Protein AF-A0A6B8TDY1-F1 (afdb_monomer_lite)

Organism: NCBI:txid1725

Radius of gyration: 28.07 Å; chains: 1; bounding box: 55×38×86 Å

Secondary structure (DSSP, 8-state):
---------HHHHHHHHTTS--GGGS-HHHHHHHHHHHHHTT--HHHHHHHHTS-HHHHHHHHTSHHHHHHHHHHHHHHHHHHHHHHHHHHHHHHHHHHHHHHHHHHHHHHHHHHHHHTS----

Structure (mmCIF, N/CA/C/O backbone):
data_AF-A0A6B8TDY1-F1
#
_entry.id   AF-A0A6B8TDY1-F1
#
loop_
_atom_site.group_PDB
_atom_site.id
_atom_site.type_symbol
_atom_site.label_atom_id
_atom_site.label_alt_id
_atom_site.label_comp_id
_atom_site.label_asym_id
_atom_site.label_entity_id
_atom_site.label_seq_id
_atom_site.pdbx_PDB_ins_code
_atom_site.Cartn_x
_atom_site.Cartn_y
_atom_site.Cartn_z
_atom_site.occupancy
_atom_site.B_iso_or_equiv
_atom_site.auth_seq_id
_atom_site.auth_comp_id
_atom_site.auth_asym_id
_atom_site.auth_atom_id
_atom_site.pdbx_PDB_model_num
ATOM 1 N N . MET A 1 1 ? -4.432 -29.615 20.045 1.00 45.62 1 MET A N 1
ATOM 2 C CA . MET A 1 1 ? -5.123 -28.680 19.136 1.00 45.62 1 MET A CA 1
ATOM 3 C C . MET A 1 1 ? -4.067 -27.681 18.717 1.00 45.62 1 MET A C 1
ATOM 5 O O . MET A 1 1 ? -3.542 -27.015 19.593 1.00 45.62 1 MET A O 1
ATOM 9 N N . ILE A 1 2 ? -3.628 -27.695 17.459 1.00 51.38 2 ILE A N 1
ATOM 10 C CA . ILE A 1 2 ? -2.720 -26.652 16.971 1.00 51.38 2 ILE A CA 1
ATOM 11 C C . ILE A 1 2 ? -3.613 -25.431 16.776 1.00 51.38 2 ILE A C 1
ATOM 13 O O . ILE A 1 2 ? -4.429 -25.424 15.853 1.00 51.38 2 ILE A O 1
ATOM 17 N N . ASP A 1 3 ? -3.534 -24.472 17.697 1.00 53.97 3 ASP A N 1
ATOM 18 C CA . ASP A 1 3 ? -4.122 -23.153 17.487 1.00 53.97 3 ASP A CA 1
ATOM 19 C C . ASP A 1 3 ? -3.578 -22.626 16.161 1.00 53.97 3 ASP A C 1
ATOM 21 O O . ASP A 1 3 ? -2.367 -22.639 15.923 1.00 53.97 3 ASP A O 1
ATOM 25 N N . ARG A 1 4 ? -4.480 -22.255 15.248 1.00 66.31 4 ARG A N 1
ATOM 26 C CA . ARG A 1 4 ? -4.082 -21.673 13.968 1.00 66.31 4 ARG A CA 1
ATOM 27 C C . ARG A 1 4 ? -3.280 -20.413 14.270 1.00 66.31 4 ARG A C 1
ATOM 29 O O . ARG A 1 4 ? -3.826 -19.451 14.801 1.00 66.31 4 ARG A O 1
ATOM 36 N N . VAL A 1 5 ? -1.993 -20.445 13.940 1.00 81.12 5 VAL A N 1
ATOM 37 C CA . VAL A 1 5 ? -1.136 -19.263 13.960 1.00 81.12 5 VAL A CA 1
ATOM 38 C C . VAL A 1 5 ? -1.762 -18.257 12.998 1.00 81.12 5 VAL A C 1
ATOM 40 O O . VAL A 1 5 ? -2.043 -18.594 11.849 1.00 81.12 5 VAL A O 1
ATOM 43 N N . TRP A 1 6 ? -2.071 -17.060 13.495 1.00 87.19 6 TRP A N 1
ATOM 44 C CA . TRP A 1 6 ? -2.586 -15.989 12.651 1.00 87.19 6 TRP A CA 1
ATOM 45 C C . TRP A 1 6 ? -1.515 -15.587 11.630 1.00 87.19 6 TRP A C 1
ATOM 47 O O . TRP A 1 6 ? -0.337 -15.473 11.977 1.00 87.19 6 TRP A O 1
ATOM 57 N N . GLU A 1 7 ? -1.929 -15.350 10.386 1.00 86.25 7 GLU A N 1
ATOM 58 C CA . GLU A 1 7 ? -1.056 -14.909 9.301 1.00 86.25 7 GLU A CA 1
ATOM 59 C C . GLU A 1 7 ? -1.651 -13.673 8.606 1.00 86.25 7 GLU A C 1
ATOM 61 O O . GLU A 1 7 ? -2.874 -13.577 8.474 1.00 86.25 7 GLU A O 1
ATOM 66 N N . PRO A 1 8 ? -0.815 -12.731 8.129 1.00 86.81 8 PRO A N 1
ATOM 67 C CA . PRO A 1 8 ? -1.289 -11.573 7.382 1.00 86.81 8 PRO A CA 1
ATOM 68 C C . PRO A 1 8 ? -2.026 -11.967 6.096 1.00 86.81 8 PRO A C 1
ATOM 70 O O . PRO A 1 8 ? -1.418 -12.493 5.163 1.00 86.81 8 PRO A O 1
ATOM 73 N N . ASP A 1 9 ? -3.316 -11.640 6.008 1.00 87.44 9 ASP A N 1
ATOM 74 C CA . ASP A 1 9 ? -4.134 -11.881 4.816 1.00 87.44 9 ASP A CA 1
ATOM 75 C C . ASP A 1 9 ? -4.355 -10.577 4.016 1.00 87.44 9 ASP A C 1
ATOM 77 O O . ASP A 1 9 ? -5.036 -9.655 4.486 1.00 87.44 9 ASP A O 1
ATOM 81 N N . PRO A 1 10 ? -3.799 -10.449 2.796 1.00 80.44 10 PRO A N 1
ATOM 82 C CA . PRO A 1 10 ? -4.036 -9.293 1.933 1.00 80.44 10 PRO A CA 1
ATOM 83 C C . PRO A 1 10 ? -5.513 -9.091 1.559 1.00 80.44 10 PRO A C 1
ATOM 85 O O . PRO A 1 10 ? -5.947 -7.948 1.400 1.00 80.44 10 PRO A O 1
ATOM 88 N N . ILE A 1 11 ? -6.296 -10.172 1.470 1.00 92.25 11 ILE A N 1
ATOM 89 C CA . ILE A 1 11 ? -7.691 -10.152 1.006 1.00 92.25 11 ILE A CA 1
ATOM 90 C C . ILE A 1 11 ? -8.581 -9.386 1.988 1.00 92.25 11 ILE A C 1
ATOM 92 O O . ILE A 1 11 ? -9.523 -8.707 1.579 1.00 92.25 11 ILE A O 1
ATOM 96 N N . ILE A 1 12 ? -8.264 -9.427 3.285 1.00 94.00 12 ILE A N 1
ATOM 97 C CA . ILE A 1 12 ? -8.992 -8.668 4.309 1.00 94.00 12 ILE A CA 1
ATOM 98 C C . ILE A 1 12 ? -8.946 -7.167 4.018 1.00 94.00 12 ILE A C 1
ATOM 100 O O . ILE A 1 12 ? -9.973 -6.491 4.101 1.00 94.00 12 ILE A O 1
ATOM 104 N N . THR A 1 13 ? -7.775 -6.641 3.647 1.00 94.81 13 THR A N 1
ATOM 105 C CA . THR A 1 13 ? -7.637 -5.207 3.365 1.00 94.81 13 THR A CA 1
ATOM 106 C C . THR A 1 13 ? -8.435 -4.823 2.120 1.00 94.81 13 THR A C 1
ATOM 108 O O . THR A 1 13 ? -9.142 -3.818 2.138 1.00 94.81 13 THR A O 1
ATOM 111 N N . GLU A 1 14 ? -8.394 -5.640 1.067 1.00 95.31 14 GLU A N 1
ATOM 112 C CA . GLU A 1 14 ? -9.191 -5.430 -0.150 1.00 95.31 14 GLU A CA 1
ATOM 113 C C . GLU A 1 14 ? -10.696 -5.469 0.140 1.00 95.31 14 GLU A C 1
ATOM 115 O O . GLU A 1 14 ? -11.438 -4.584 -0.279 1.00 95.31 14 GLU A O 1
ATOM 120 N N . ALA A 1 15 ? -11.153 -6.429 0.947 1.00 96.81 15 ALA A N 1
ATOM 121 C CA . ALA A 1 15 ? -12.553 -6.532 1.340 1.00 96.81 15 ALA A CA 1
ATOM 122 C C . ALA A 1 15 ? -13.040 -5.309 2.139 1.00 96.81 15 ALA A C 1
ATOM 124 O O . ALA A 1 15 ? -14.203 -4.921 2.007 1.00 96.81 15 ALA A O 1
ATOM 125 N N . VAL A 1 16 ? -12.176 -4.693 2.954 1.00 97.38 16 VAL A N 1
ATOM 126 C CA . VAL A 1 16 ? -12.477 -3.426 3.642 1.00 97.38 16 VAL A CA 1
ATOM 127 C C . VAL A 1 16 ? -12.525 -2.261 2.652 1.00 97.38 16 VAL A C 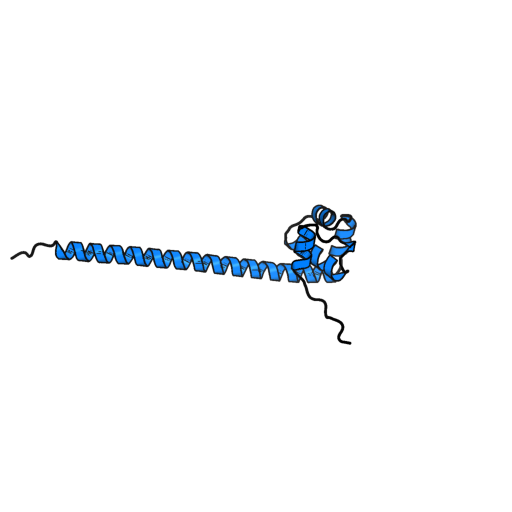1
ATOM 129 O O . VAL A 1 16 ? -13.453 -1.455 2.713 1.00 97.38 16 VAL A O 1
ATOM 132 N N . LEU A 1 17 ? -11.565 -2.173 1.726 1.00 96.81 17 LEU A N 1
ATOM 133 C CA . LEU A 1 17 ? -11.526 -1.122 0.701 1.00 96.81 17 LEU A CA 1
ATOM 134 C C . LEU A 1 17 ? -12.763 -1.153 -0.205 1.00 96.81 17 LEU A C 1
ATOM 136 O O . LEU A 1 17 ? -13.298 -0.100 -0.544 1.00 96.81 17 LEU A O 1
ATOM 140 N N . ASP A 1 18 ? -13.259 -2.349 -0.512 1.00 96.88 18 ASP A N 1
ATOM 141 C CA . ASP A 1 18 ? -14.480 -2.569 -1.288 1.00 96.88 18 ASP A CA 1
ATOM 142 C C . ASP A 1 18 ? -15.769 -2.414 -0.460 1.00 96.88 18 ASP A C 1
ATOM 144 O O . ASP A 1 18 ? -16.872 -2.622 -0.967 1.00 96.88 18 ASP A O 1
ATOM 148 N N . GLY A 1 19 ? -15.660 -2.108 0.837 1.00 95.31 19 GLY A N 1
ATOM 149 C CA . GLY A 1 19 ? -16.800 -1.942 1.742 1.00 95.31 19 GLY A CA 1
ATOM 150 C C . GLY A 1 19 ? -17.538 -3.239 2.100 1.00 95.31 19 GLY A C 1
ATOM 151 O O . GLY A 1 19 ? -18.621 -3.184 2.686 1.00 95.31 19 GLY A O 1
ATOM 152 N N . ARG A 1 20 ? -16.969 -4.409 1.779 1.00 96.62 20 ARG A N 1
ATOM 153 C CA . ARG A 1 20 ? -17.550 -5.737 2.062 1.00 96.62 20 ARG A CA 1
ATOM 154 C C . ARG A 1 20 ? -17.359 -6.174 3.516 1.00 96.62 20 ARG A C 1
ATOM 156 O O . ARG A 1 20 ? -18.085 -7.044 3.995 1.00 96.62 20 ARG A O 1
ATOM 163 N N . ARG A 1 21 ? -16.376 -5.601 4.212 1.00 96.44 21 ARG A N 1
ATOM 164 C CA . ARG A 1 21 ? -16.084 -5.846 5.631 1.00 96.44 21 ARG A CA 1
ATOM 165 C C . ARG A 1 21 ? -15.956 -4.527 6.380 1.00 96.44 21 ARG A C 1
ATOM 167 O O . ARG A 1 21 ? -15.341 -3.587 5.888 1.00 96.44 21 ARG A O 1
ATOM 174 N N . ARG A 1 22 ? -16.512 -4.476 7.589 1.00 96.94 22 ARG A N 1
ATOM 175 C CA . ARG A 1 22 ? -16.354 -3.373 8.548 1.00 96.94 22 ARG A CA 1
ATOM 176 C C . ARG A 1 22 ? -15.661 -3.880 9.803 1.00 96.94 22 ARG A C 1
ATOM 178 O O . ARG A 1 22 ? -15.536 -5.081 10.002 1.00 96.94 22 ARG A O 1
ATOM 185 N N . LEU A 1 23 ? -15.283 -2.971 10.701 1.00 96.94 23 LEU A N 1
ATOM 186 C CA . LEU A 1 23 ? -14.573 -3.306 11.940 1.00 96.94 23 LEU A CA 1
ATOM 187 C C . LEU A 1 23 ? -15.247 -4.421 12.756 1.00 96.94 23 LEU A C 1
ATOM 189 O O . LEU A 1 23 ? -14.566 -5.272 13.309 1.00 96.94 23 LEU A O 1
ATOM 193 N N . ARG A 1 24 ? -16.584 -4.421 12.823 1.00 96.69 24 ARG A N 1
ATOM 194 C CA . ARG A 1 24 ? -17.368 -5.417 13.576 1.00 96.69 24 ARG A CA 1
ATOM 195 C C . ARG A 1 24 ? -17.292 -6.838 13.003 1.00 96.69 24 ARG A C 1
ATOM 197 O O . ARG A 1 24 ? -17.677 -7.775 13.688 1.00 96.69 24 ARG A O 1
ATOM 204 N N . ASP A 1 25 ? -16.866 -6.966 11.749 1.00 96.31 25 ASP A N 1
ATOM 205 C CA . ASP A 1 25 ? -16.791 -8.230 11.019 1.00 96.31 25 ASP A CA 1
ATOM 206 C C . ASP A 1 25 ? -15.371 -8.829 11.064 1.00 96.31 25 ASP A C 1
ATOM 208 O O . ASP A 1 25 ? -15.129 -9.861 10.441 1.00 96.31 25 ASP A O 1
ATOM 212 N N . LEU A 1 26 ? -14.428 -8.161 11.740 1.00 95.12 26 LEU A N 1
ATOM 213 C CA . LEU A 1 26 ? -13.010 -8.514 11.778 1.00 95.12 26 LEU A CA 1
ATOM 214 C C . LEU A 1 26 ? -12.604 -9.025 13.162 1.00 95.12 26 LEU A C 1
ATOM 216 O O . LEU A 1 26 ? -13.107 -8.553 14.185 1.00 95.12 26 LEU A O 1
ATOM 220 N N . SER A 1 27 ? -11.646 -9.954 13.186 1.00 94.94 27 SER A N 1
ATOM 221 C CA . SER A 1 27 ? -10.905 -10.272 14.407 1.00 94.94 27 SER A CA 1
ATOM 222 C C . SER A 1 27 ? -10.053 -9.072 14.848 1.00 94.94 27 SER A C 1
ATOM 224 O O . SER A 1 27 ? -9.912 -8.076 14.127 1.00 94.94 27 SER A O 1
ATOM 226 N N . THR A 1 28 ? -9.483 -9.144 16.051 1.00 95.00 28 THR A N 1
ATOM 227 C CA . THR A 1 28 ? -8.614 -8.070 16.550 1.00 95.00 28 THR A CA 1
ATOM 228 C C . THR A 1 28 ? -7.391 -7.922 15.650 1.00 95.00 28 THR A C 1
ATOM 230 O O . THR A 1 28 ? -7.054 -6.814 15.239 1.00 95.00 28 THR A O 1
ATOM 233 N N . GLU A 1 29 ? -6.778 -9.045 15.308 1.00 95.56 29 GLU A N 1
ATOM 234 C CA . GLU A 1 29 ? -5.583 -9.164 14.490 1.00 95.56 29 GLU A CA 1
ATOM 235 C C . GLU A 1 29 ? -5.852 -8.699 13.052 1.00 95.56 29 GLU A C 1
ATOM 237 O O . GLU A 1 29 ? -5.074 -7.925 12.497 1.00 95.56 29 GLU A O 1
ATOM 242 N N . ASP A 1 30 ? -7.004 -9.058 12.478 1.00 96.44 30 ASP A N 1
ATOM 243 C CA . ASP A 1 30 ? -7.400 -8.621 11.133 1.00 96.44 30 ASP A CA 1
ATOM 244 C C . ASP A 1 30 ? -7.671 -7.115 11.069 1.00 96.44 30 ASP A C 1
ATOM 246 O O . ASP A 1 30 ? -7.312 -6.450 10.094 1.00 96.44 30 ASP A O 1
ATOM 250 N N . ALA A 1 31 ? -8.283 -6.545 12.111 1.00 96.94 31 ALA A N 1
ATOM 251 C CA . ALA A 1 31 ? -8.484 -5.104 12.205 1.00 96.94 31 ALA A CA 1
ATOM 252 C C . ALA A 1 31 ? -7.147 -4.354 12.328 1.00 96.94 31 ALA A C 1
ATOM 254 O O . ALA A 1 31 ? -6.959 -3.309 11.699 1.00 96.94 31 ALA A O 1
ATOM 255 N N . GLU A 1 32 ? -6.211 -4.884 13.117 1.00 97.50 32 GLU A N 1
ATOM 256 C CA . GLU A 1 32 ? -4.852 -4.352 13.240 1.00 97.50 32 GLU A CA 1
ATOM 257 C C . GLU A 1 32 ? -4.103 -4.411 11.907 1.00 97.50 32 GLU A C 1
ATOM 259 O O . GLU A 1 32 ? -3.534 -3.401 11.483 1.00 97.50 32 GLU A O 1
ATOM 264 N N . TRP A 1 33 ? -4.182 -5.542 11.205 1.00 97.12 33 TRP A N 1
ATOM 265 C CA . TRP A 1 33 ? -3.566 -5.740 9.897 1.00 97.12 33 TRP A CA 1
ATOM 266 C C . TRP A 1 33 ? -4.150 -4.824 8.821 1.00 97.12 33 TRP A C 1
ATOM 268 O O . TRP A 1 33 ? -3.402 -4.188 8.071 1.00 97.12 33 TRP A O 1
ATOM 278 N N . ALA A 1 34 ? -5.477 -4.684 8.773 1.00 97.25 34 ALA A N 1
ATOM 279 C CA . ALA A 1 34 ? -6.148 -3.787 7.839 1.00 97.25 34 ALA A CA 1
ATOM 280 C C . ALA A 1 34 ? -5.731 -2.326 8.078 1.00 97.25 34 ALA A C 1
ATOM 282 O O . ALA A 1 34 ? -5.398 -1.603 7.135 1.00 97.25 34 ALA A O 1
ATOM 283 N N . VAL A 1 35 ? -5.686 -1.883 9.343 1.00 97.81 35 VAL A N 1
ATOM 284 C CA . VAL A 1 35 ? -5.215 -0.535 9.699 1.00 97.81 35 VAL A CA 1
ATOM 285 C C . VAL A 1 35 ? -3.743 -0.353 9.333 1.00 97.81 35 VAL A C 1
ATOM 287 O O . VAL A 1 35 ? -3.399 0.685 8.763 1.00 97.81 35 VAL A O 1
ATOM 290 N N . ALA A 1 36 ? -2.877 -1.325 9.626 1.00 97.62 36 ALA A N 1
ATOM 291 C CA . ALA A 1 36 ? -1.458 -1.276 9.282 1.00 97.62 36 ALA A CA 1
ATOM 292 C C . ALA A 1 36 ? -1.251 -1.137 7.767 1.00 97.62 36 ALA A C 1
ATOM 294 O O . ALA A 1 36 ? -0.607 -0.191 7.313 1.00 97.62 36 ALA A O 1
ATOM 295 N N . THR A 1 37 ? -1.882 -2.008 6.982 1.00 96.75 37 THR A N 1
ATOM 296 C CA . THR A 1 37 ? -1.754 -2.028 5.520 1.00 96.75 37 THR A CA 1
ATOM 297 C C . THR A 1 37 ? -2.281 -0.739 4.895 1.00 96.75 37 THR A C 1
ATOM 299 O O . THR A 1 37 ? -1.560 -0.076 4.151 1.00 96.75 37 THR A O 1
ATOM 302 N N . MET A 1 38 ? -3.489 -0.294 5.262 1.00 97.00 38 MET A N 1
ATOM 303 C CA . MET A 1 38 ? -4.037 0.972 4.75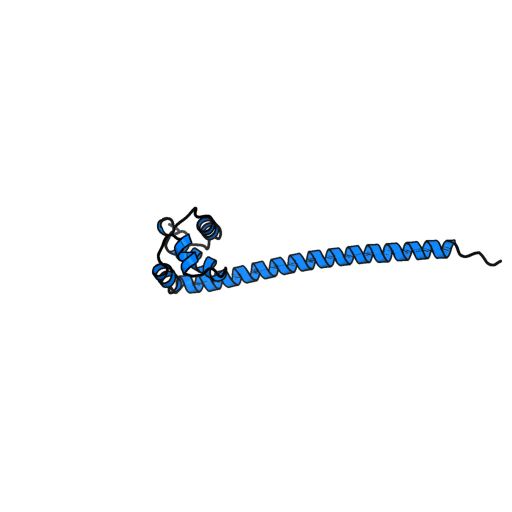3 1.00 97.00 38 MET A CA 1
ATOM 304 C C . MET A 1 38 ? -3.183 2.187 5.144 1.00 97.00 38 MET A C 1
ATOM 306 O O . MET A 1 38 ? -3.144 3.176 4.412 1.00 97.00 38 MET A O 1
ATOM 310 N N . SER A 1 39 ? -2.479 2.123 6.279 1.00 97.00 39 SER A N 1
ATOM 311 C CA . SER A 1 39 ? -1.539 3.168 6.695 1.00 97.00 39 SER A CA 1
ATOM 312 C C . SER A 1 39 ? -0.326 3.247 5.774 1.00 97.00 39 SER A C 1
ATOM 314 O O . SER A 1 39 ? 0.055 4.348 5.384 1.00 97.00 39 SER A O 1
ATOM 316 N N . VAL A 1 40 ? 0.244 2.098 5.399 1.00 96.50 40 VAL A N 1
ATOM 317 C CA . VAL A 1 40 ? 1.359 2.012 4.442 1.00 96.50 40 VAL A CA 1
ATOM 318 C C . VAL A 1 40 ? 0.926 2.459 3.046 1.00 96.50 40 VAL A C 1
ATOM 320 O O . VAL A 1 40 ? 1.669 3.165 2.374 1.00 96.50 40 VAL A O 1
ATOM 323 N N . MET A 1 41 ? -0.318 2.173 2.654 1.00 94.38 41 MET A N 1
ATOM 324 C CA . MET A 1 41 ? -0.931 2.692 1.421 1.00 94.38 41 MET A CA 1
ATOM 325 C C . MET A 1 41 ? -1.191 4.214 1.443 1.00 94.38 41 MET A C 1
ATOM 327 O O . MET A 1 41 ? -1.768 4.754 0.500 1.00 94.38 41 MET A O 1
ATOM 331 N N . GLY A 1 42 ? -0.841 4.916 2.526 1.00 96.50 42 GLY A N 1
ATOM 3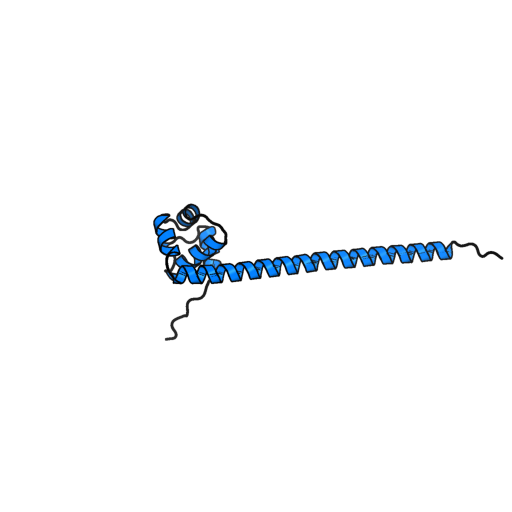32 C CA . GLY A 1 42 ? -0.992 6.367 2.643 1.00 96.50 42 GLY A CA 1
ATOM 333 C C . GLY A 1 42 ? -2.413 6.845 2.956 1.00 96.50 42 GLY A C 1
ATOM 334 O O . GLY A 1 42 ? -2.698 8.037 2.836 1.00 96.50 42 GLY A O 1
ATOM 335 N N . ARG A 1 43 ? -3.333 5.960 3.371 1.00 97.25 43 ARG A N 1
ATOM 336 C CA . ARG A 1 43 ? -4.688 6.378 3.764 1.00 97.25 43 ARG A CA 1
ATOM 337 C C . ARG A 1 43 ? -4.652 7.164 5.076 1.00 97.25 43 ARG A C 1
ATOM 339 O O . ARG A 1 43 ? -3.942 6.823 6.027 1.00 97.25 43 ARG A O 1
ATOM 346 N N . THR A 1 44 ? -5.460 8.221 5.140 1.00 98.25 44 THR A N 1
ATOM 347 C CA . THR A 1 44 ? -5.581 9.038 6.352 1.00 98.25 44 THR A CA 1
ATOM 348 C C . THR A 1 44 ? -6.361 8.298 7.438 1.00 98.25 44 THR A C 1
ATOM 350 O O . THR A 1 44 ? -7.160 7.407 7.156 1.00 98.25 44 THR A O 1
ATOM 353 N N . VAL A 1 45 ? -6.179 8.706 8.697 1.00 98.25 45 VAL A N 1
ATOM 354 C CA . VAL A 1 45 ? -6.938 8.151 9.831 1.00 98.25 45 VAL A CA 1
ATOM 355 C C . VAL A 1 45 ? -8.449 8.300 9.624 1.00 98.25 45 VAL A C 1
ATOM 357 O O . VAL A 1 45 ? -9.192 7.379 9.948 1.00 98.25 45 VAL A O 1
ATOM 360 N N . THR A 1 46 ? -8.899 9.439 9.090 1.00 98.38 46 THR A N 1
ATOM 361 C CA . THR A 1 46 ? -10.321 9.699 8.828 1.00 98.38 46 THR A CA 1
ATOM 362 C C . THR A 1 46 ? -10.858 8.754 7.760 1.00 98.38 46 THR A C 1
ATOM 364 O O . THR A 1 46 ? -11.852 8.082 7.999 1.00 98.38 46 THR A O 1
ATOM 367 N N . THR A 1 47 ? -10.136 8.602 6.647 1.00 98.50 47 THR A N 1
ATOM 368 C CA . THR A 1 47 ? -10.507 7.671 5.570 1.00 98.50 47 THR A CA 1
ATOM 369 C C . THR A 1 47 ? -10.574 6.226 6.066 1.00 98.50 47 THR A C 1
ATOM 371 O O . THR A 1 47 ? -11.518 5.506 5.767 1.00 98.50 47 THR A O 1
ATOM 374 N N . ILE A 1 48 ? -9.592 5.792 6.862 1.00 98.50 48 ILE A N 1
ATOM 375 C CA . ILE A 1 48 ? -9.588 4.443 7.446 1.00 98.50 48 ILE A CA 1
ATOM 376 C C . ILE A 1 48 ? -10.799 4.250 8.369 1.00 98.50 48 ILE A C 1
ATOM 378 O O . ILE A 1 48 ? -11.419 3.189 8.362 1.00 98.50 48 ILE A O 1
ATOM 382 N N . ALA A 1 49 ? -11.147 5.271 9.155 1.00 98.56 49 ALA A N 1
ATOM 383 C CA . ALA A 1 49 ? -12.292 5.221 10.055 1.00 98.56 49 ALA A CA 1
ATOM 384 C C . ALA A 1 49 ? -13.616 5.097 9.286 1.00 98.56 49 ALA A C 1
ATOM 386 O O . ALA A 1 49 ? -14.461 4.286 9.662 1.00 98.56 49 ALA A O 1
ATOM 387 N N . GLU A 1 50 ? -13.771 5.840 8.190 1.00 98.31 50 GLU A N 1
ATOM 388 C CA . GLU A 1 50 ? -14.930 5.755 7.295 1.00 98.31 50 GLU A CA 1
ATOM 389 C C . GLU A 1 50 ? -15.073 4.354 6.688 1.00 98.31 50 GLU A C 1
ATOM 391 O O . GLU A 1 50 ? -16.140 3.747 6.799 1.00 98.31 50 GLU A O 1
ATOM 396 N N . LEU A 1 51 ? -13.987 3.808 6.130 1.00 98.31 51 LEU A N 1
ATOM 397 C CA . LEU A 1 51 ? -13.961 2.470 5.526 1.00 98.31 51 LEU A CA 1
ATOM 398 C C . LEU A 1 51 ? -14.322 1.374 6.537 1.00 98.31 51 LEU A C 1
ATOM 400 O O . LEU A 1 51 ? -15.136 0.496 6.261 1.00 98.31 51 LEU A O 1
ATOM 404 N N . LEU A 1 52 ? -13.767 1.455 7.746 1.00 98.19 52 LEU A N 1
ATOM 405 C CA . LEU A 1 52 ? -14.034 0.488 8.810 1.00 98.19 52 LEU A CA 1
ATOM 406 C C . LEU A 1 52 ? -15.370 0.726 9.532 1.00 98.19 52 LEU A C 1
ATOM 408 O O . LEU A 1 52 ? -15.785 -0.118 10.330 1.00 98.19 52 LEU A O 1
ATOM 412 N N . GLY A 1 53 ? -16.054 1.844 9.273 1.00 97.81 53 GLY A N 1
ATOM 413 C CA . GLY A 1 53 ? -17.284 2.225 9.965 1.00 97.81 53 GLY A CA 1
ATOM 414 C C . GLY A 1 53 ? -17.079 2.502 11.457 1.00 97.81 53 GLY A C 1
ATOM 415 O O . GLY A 1 53 ? -17.913 2.110 12.272 1.00 97.81 53 GLY A O 1
ATOM 416 N N . CYS A 1 54 ? -15.963 3.129 11.831 1.00 98.19 54 CYS A N 1
ATOM 417 C CA . CYS A 1 54 ? -15.620 3.451 13.215 1.00 98.19 54 CYS A CA 1
ATOM 418 C C . CYS A 1 54 ? -15.183 4.918 13.369 1.00 98.19 54 CYS A C 1
ATOM 420 O O . CYS A 1 54 ? -15.279 5.717 12.443 1.00 98.19 54 CYS A O 1
ATOM 422 N N . THR A 1 55 ? -14.739 5.313 14.567 1.00 98.38 55 THR A N 1
ATOM 423 C CA . THR A 1 55 ? -14.281 6.691 14.812 1.00 98.38 55 THR A CA 1
ATOM 424 C C . THR A 1 55 ? -12.776 6.841 14.556 1.00 98.38 55 THR A C 1
ATOM 426 O O . THR A 1 55 ? -12.010 5.911 14.828 1.00 98.38 55 THR A O 1
ATOM 429 N N . PRO A 1 56 ? -12.287 8.037 14.168 1.00 98.50 56 PRO A N 1
ATOM 430 C CA . PRO A 1 56 ? -10.849 8.299 14.037 1.00 98.50 56 PRO A CA 1
ATOM 431 C C . PRO A 1 56 ? -10.052 8.005 15.317 1.00 98.50 56 PRO A C 1
ATOM 433 O O . PRO A 1 56 ? -8.899 7.576 15.265 1.00 98.50 56 PRO A O 1
ATOM 436 N N . ARG A 1 57 ? -10.664 8.203 16.495 1.00 98.44 57 ARG A N 1
ATOM 437 C CA . ARG A 1 57 ? -10.054 7.856 17.789 1.00 98.44 57 ARG A CA 1
ATOM 438 C C . ARG A 1 57 ? -9.839 6.349 17.924 1.00 98.44 57 ARG A C 1
ATOM 440 O O . ARG A 1 57 ? -8.821 5.941 18.477 1.00 98.44 57 ARG A O 1
ATOM 447 N N . HIS A 1 58 ? -10.764 5.536 17.419 1.00 98.12 58 HIS A N 1
ATOM 448 C CA . HIS A 1 58 ? -10.628 4.084 17.426 1.00 98.12 58 HIS A CA 1
ATOM 449 C C . HIS A 1 58 ? -9.449 3.640 16.550 1.00 98.12 58 HIS A C 1
ATOM 451 O O . HIS A 1 58 ? -8.586 2.905 17.020 1.00 98.12 58 HIS A O 1
ATOM 457 N N . VAL A 1 59 ? -9.334 4.179 15.333 1.00 98.44 59 VAL A N 1
ATOM 458 C CA . VAL A 1 59 ? -8.195 3.903 14.437 1.00 98.44 59 VAL A CA 1
ATOM 459 C C . VAL A 1 59 ? -6.864 4.293 15.083 1.00 98.44 59 VAL A C 1
ATOM 461 O O . VAL A 1 59 ? -5.914 3.515 15.054 1.00 98.44 59 VAL A O 1
ATOM 464 N N . LYS A 1 60 ? -6.789 5.464 15.733 1.00 98.31 60 LYS A N 1
ATOM 465 C CA . LYS A 1 60 ? -5.590 5.888 16.481 1.00 98.31 60 LYS A CA 1
ATOM 466 C C . LYS A 1 60 ? -5.226 4.910 17.600 1.00 98.31 60 LYS A C 1
ATOM 468 O O . LYS A 1 60 ? -4.047 4.638 17.795 1.00 98.31 60 LYS A O 1
ATOM 473 N N . ARG A 1 61 ? -6.220 4.371 18.318 1.00 98.31 61 ARG A N 1
ATOM 474 C CA . ARG A 1 61 ? -5.992 3.358 19.360 1.00 98.31 61 ARG A CA 1
ATOM 475 C C . ARG A 1 61 ? -5.456 2.055 18.788 1.00 98.31 61 ARG A C 1
ATOM 477 O O . ARG A 1 61 ? -4.559 1.498 19.401 1.00 98.31 61 ARG A O 1
ATOM 484 N N . ILE A 1 62 ? -5.992 1.591 17.658 1.00 98.06 62 ILE A N 1
ATOM 485 C CA . ILE A 1 62 ? -5.476 0.406 16.960 1.00 98.06 62 ILE A CA 1
ATOM 486 C C . ILE A 1 62 ? -4.027 0.664 16.540 1.00 98.06 62 ILE A C 1
ATOM 488 O O . ILE A 1 62 ? -3.141 -0.060 16.970 1.00 98.06 62 ILE A O 1
ATOM 492 N N . ARG A 1 63 ? -3.754 1.770 15.830 1.00 96.88 63 ARG A N 1
ATOM 493 C CA . ARG A 1 63 ? -2.388 2.158 15.434 1.00 96.88 63 ARG A CA 1
ATOM 494 C C . ARG A 1 63 ? -1.406 2.178 16.602 1.00 96.88 63 ARG A C 1
ATOM 496 O O . ARG A 1 63 ? -0.263 1.798 16.414 1.00 96.88 63 ARG A O 1
ATOM 503 N N . ALA A 1 64 ? -1.813 2.634 17.783 1.00 97.19 64 ALA A N 1
ATOM 504 C CA . ALA A 1 64 ? -0.920 2.740 18.936 1.00 97.19 64 ALA A CA 1
ATOM 505 C C . ALA A 1 64 ? -0.522 1.385 19.560 1.00 97.19 64 ALA A C 1
ATOM 507 O O . ALA A 1 64 ? 0.328 1.364 20.448 1.00 97.19 64 ALA A O 1
ATOM 508 N N . ARG A 1 65 ? -1.123 0.263 19.145 1.00 97.50 65 ARG A N 1
ATOM 509 C CA . ARG A 1 65 ? -0.785 -1.066 19.670 1.00 97.50 65 ARG A CA 1
ATOM 510 C C . ARG A 1 65 ? 0.557 -1.541 19.121 1.00 97.50 65 ARG A C 1
ATOM 512 O O . ARG A 1 65 ? 0.857 -1.349 17.945 1.00 97.50 65 ARG A O 1
ATOM 519 N N . GLY A 1 66 ? 1.345 -2.205 19.969 1.00 96.62 66 GLY A N 1
ATOM 520 C CA . GLY A 1 66 ? 2.666 -2.719 19.588 1.00 96.62 66 GLY A CA 1
ATOM 521 C C . GLY A 1 66 ? 2.607 -3.728 18.438 1.00 96.62 66 GLY A C 1
ATOM 522 O O . GLY A 1 66 ? 3.408 -3.654 17.513 1.00 96.62 66 GLY A O 1
ATOM 523 N N . THR A 1 67 ? 1.603 -4.603 18.438 1.00 95.12 67 THR A N 1
ATOM 524 C CA . THR A 1 67 ? 1.330 -5.560 17.354 1.00 95.12 67 THR A CA 1
ATOM 525 C C . THR A 1 67 ? 1.065 -4.858 16.023 1.00 95.12 67 THR A C 1
ATOM 527 O O . THR A 1 67 ? 1.680 -5.195 15.016 1.00 95.12 67 THR A O 1
ATOM 530 N N . THR A 1 68 ? 0.245 -3.804 16.017 1.00 97.06 68 THR A N 1
ATOM 531 C CA . THR A 1 68 ? -0.007 -3.003 14.810 1.00 97.06 68 THR A CA 1
ATOM 532 C C . THR A 1 68 ? 1.255 -2.311 14.298 1.00 97.06 68 THR A C 1
ATOM 534 O O . THR A 1 68 ? 1.445 -2.222 13.089 1.00 97.06 68 THR A O 1
ATOM 537 N N . GLN A 1 69 ? 2.146 -1.849 15.180 1.00 97.00 69 GLN A N 1
ATOM 538 C CA . GLN A 1 69 ? 3.429 -1.267 14.765 1.00 97.00 69 GLN A CA 1
ATOM 539 C C . GLN A 1 69 ? 4.333 -2.298 14.075 1.00 97.00 69 GLN A C 1
ATOM 541 O O . GLN A 1 69 ? 4.917 -1.997 13.035 1.00 97.00 69 GLN A O 1
ATOM 546 N N . LEU A 1 70 ? 4.390 -3.530 14.592 1.00 95.25 70 LEU A N 1
ATOM 547 C CA . LEU A 1 70 ? 5.108 -4.630 13.937 1.00 95.25 70 LEU A CA 1
ATOM 548 C C . LEU A 1 70 ? 4.505 -4.954 12.563 1.00 95.25 70 LEU A C 1
ATOM 550 O O . LEU A 1 70 ? 5.231 -5.082 11.578 1.00 95.25 70 LEU A O 1
ATOM 554 N N . MET A 1 71 ? 3.175 -5.009 12.474 1.00 96.44 71 MET A N 1
ATOM 555 C CA . MET A 1 71 ? 2.466 -5.224 11.212 1.00 96.44 71 MET A CA 1
ATOM 556 C C . MET A 1 71 ? 2.714 -4.103 10.195 1.00 96.44 71 MET A C 1
ATOM 558 O O . MET A 1 71 ? 2.818 -4.387 9.005 1.00 96.44 71 MET A O 1
ATOM 562 N N . ILE A 1 72 ? 2.845 -2.844 10.633 1.00 96.25 72 ILE A N 1
ATOM 563 C CA . ILE A 1 72 ? 3.230 -1.728 9.754 1.00 96.25 72 ILE A CA 1
ATOM 564 C C . ILE A 1 72 ? 4.619 -1.980 9.164 1.00 96.25 72 ILE A C 1
ATOM 566 O O . ILE A 1 72 ? 4.779 -1.850 7.954 1.00 96.25 72 ILE A O 1
ATOM 570 N N . GLY A 1 73 ? 5.599 -2.378 9.983 1.00 95.44 73 GLY A N 1
ATOM 571 C CA . GLY A 1 73 ? 6.941 -2.728 9.504 1.00 95.44 73 GLY A CA 1
ATOM 572 C C . GLY A 1 73 ? 6.902 -3.826 8.438 1.00 95.44 73 GLY A C 1
ATOM 573 O O . GLY A 1 73 ? 7.419 -3.643 7.338 1.00 95.44 73 GLY A O 1
ATOM 574 N N . TYR A 1 74 ? 6.176 -4.911 8.716 1.00 94.56 74 TYR A N 1
ATOM 575 C CA . TYR A 1 74 ? 5.990 -6.007 7.762 1.00 94.56 74 TYR A CA 1
ATOM 576 C C . TYR A 1 74 ? 5.292 -5.556 6.465 1.00 94.56 74 TYR A C 1
ATOM 578 O O . TYR A 1 74 ? 5.691 -5.933 5.362 1.00 94.56 74 TYR A O 1
ATOM 586 N N . ALA A 1 75 ? 4.260 -4.715 6.569 1.00 94.50 75 ALA A N 1
ATOM 587 C CA . ALA A 1 75 ? 3.557 -4.172 5.411 1.00 94.50 75 ALA A CA 1
ATOM 588 C C . ALA A 1 75 ? 4.455 -3.251 4.561 1.00 94.50 75 ALA A C 1
ATOM 590 O O . ALA A 1 75 ? 4.366 -3.297 3.333 1.00 94.50 75 ALA A O 1
ATOM 591 N N . ILE A 1 76 ? 5.348 -2.467 5.182 1.00 95.81 76 ILE A N 1
ATOM 592 C CA . ILE A 1 76 ? 6.353 -1.654 4.477 1.00 95.81 76 ILE A CA 1
ATOM 593 C C . ILE A 1 76 ? 7.309 -2.554 3.693 1.00 95.81 76 ILE A C 1
ATOM 595 O O . ILE A 1 76 ? 7.486 -2.347 2.494 1.00 95.81 76 ILE A O 1
ATOM 599 N N . GLU A 1 77 ? 7.890 -3.570 4.336 1.00 94.94 77 GLU A N 1
ATOM 600 C CA . GLU A 1 77 ? 8.807 -4.510 3.676 1.00 94.94 77 GLU A CA 1
ATOM 601 C C . GLU A 1 77 ? 8.139 -5.209 2.489 1.00 94.94 77 GLU A C 1
ATOM 603 O O . GLU A 1 77 ? 8.705 -5.290 1.393 1.00 94.94 77 GLU A O 1
ATOM 608 N N . ARG A 1 78 ? 6.893 -5.659 2.677 1.00 91.69 78 ARG A N 1
ATOM 609 C CA . ARG A 1 78 ? 6.092 -6.262 1.611 1.00 91.69 78 ARG A CA 1
ATOM 610 C C . ARG A 1 78 ? 5.882 -5.293 0.447 1.00 91.69 78 ARG A C 1
ATOM 612 O O . ARG A 1 78 ? 6.058 -5.703 -0.699 1.00 91.69 78 ARG A O 1
ATOM 619 N N . GLN A 1 79 ? 5.527 -4.036 0.718 1.00 91.38 79 GLN A N 1
ATOM 620 C CA . GLN A 1 79 ? 5.327 -3.026 -0.324 1.00 91.38 79 GLN A CA 1
ATOM 621 C C . GLN A 1 79 ? 6.628 -2.739 -1.084 1.00 91.38 79 GLN A C 1
ATOM 623 O O . GLN A 1 79 ? 6.637 -2.760 -2.311 1.00 91.38 79 GLN A O 1
ATOM 628 N N . MET A 1 80 ? 7.746 -2.572 -0.373 1.00 93.38 80 MET A N 1
ATOM 629 C CA . MET A 1 80 ? 9.059 -2.354 -0.988 1.00 93.38 80 MET A CA 1
ATOM 630 C C . MET A 1 80 ? 9.463 -3.503 -1.916 1.00 93.38 80 MET A C 1
ATOM 632 O O . MET A 1 80 ? 10.012 -3.262 -2.994 1.00 93.38 80 MET A O 1
ATOM 636 N N . ARG A 1 81 ? 9.177 -4.751 -1.521 1.00 93.69 81 ARG A N 1
ATOM 637 C CA . ARG A 1 81 ? 9.430 -5.928 -2.359 1.00 93.69 81 ARG A CA 1
ATOM 638 C C . ARG A 1 81 ? 8.598 -5.892 -3.643 1.00 93.69 81 ARG A C 1
ATOM 640 O O . ARG A 1 81 ? 9.162 -6.055 -4.721 1.00 93.69 81 ARG A O 1
ATOM 647 N N . LEU A 1 82 ? 7.297 -5.613 -3.541 1.00 90.81 82 LEU A N 1
ATOM 648 C CA . LEU A 1 82 ? 6.406 -5.498 -4.704 1.00 90.81 82 LEU A CA 1
ATOM 649 C C . LEU A 1 82 ? 6.839 -4.371 -5.658 1.00 90.81 82 LEU A C 1
ATOM 651 O O . LEU A 1 82 ? 6.832 -4.544 -6.880 1.00 90.81 82 LEU A O 1
ATOM 655 N N . ASP A 1 83 ? 7.277 -3.235 -5.115 1.00 93.31 83 ASP A N 1
ATOM 656 C CA . ASP A 1 83 ? 7.781 -2.108 -5.904 1.00 93.31 83 ASP A CA 1
ATOM 657 C C . ASP A 1 83 ? 9.108 -2.454 -6.601 1.00 93.31 83 ASP A C 1
ATOM 659 O O . ASP A 1 83 ? 9.358 -2.046 -7.738 1.00 93.31 83 ASP A O 1
ATOM 663 N N . ALA A 1 84 ? 9.988 -3.211 -5.938 1.00 95.56 84 ALA A N 1
ATOM 664 C CA . ALA A 1 84 ? 11.231 -3.699 -6.532 1.00 95.56 84 ALA A CA 1
ATOM 665 C C . ALA A 1 84 ? 10.968 -4.702 -7.666 1.00 95.56 84 ALA A C 1
ATOM 667 O O . ALA A 1 84 ? 11.544 -4.562 -8.746 1.00 95.56 84 ALA A O 1
ATOM 668 N N . GLU A 1 85 ? 10.063 -5.659 -7.455 1.00 94.94 85 GLU A N 1
ATOM 669 C CA . GLU A 1 85 ? 9.636 -6.626 -8.473 1.00 94.94 85 GLU A CA 1
ATOM 670 C C . GLU A 1 85 ? 9.023 -5.922 -9.692 1.00 94.94 85 GLU A C 1
ATOM 672 O O . GLU A 1 85 ? 9.383 -6.217 -10.834 1.00 94.94 85 GLU A O 1
ATOM 677 N N . SER A 1 86 ? 8.163 -4.928 -9.458 1.00 94.38 86 SER A N 1
ATOM 678 C CA . SER A 1 86 ? 7.529 -4.141 -10.521 1.00 94.38 86 SER A CA 1
ATOM 679 C C . SER A 1 86 ? 8.559 -3.390 -11.368 1.00 94.38 86 SER A C 1
ATOM 681 O O . SER A 1 86 ? 8.520 -3.462 -12.601 1.00 94.38 86 SER A O 1
ATOM 683 N N . ARG A 1 87 ? 9.536 -2.738 -10.720 1.00 95.25 87 ARG A N 1
ATOM 684 C CA . ARG A 1 87 ? 10.645 -2.055 -11.405 1.00 95.25 87 ARG A CA 1
ATOM 685 C C . ARG A 1 87 ? 11.528 -3.025 -12.188 1.00 95.25 87 ARG A C 1
ATOM 687 O O . ARG A 1 87 ? 11.904 -2.724 -13.318 1.00 95.25 87 ARG A O 1
ATOM 694 N N . ALA A 1 88 ? 11.834 -4.196 -11.632 1.00 96.44 88 ALA A N 1
ATOM 695 C CA . ALA A 1 88 ? 12.623 -5.217 -12.321 1.00 96.44 88 ALA A CA 1
ATOM 696 C C . ALA A 1 88 ? 11.899 -5.757 -13.569 1.00 96.44 88 ALA A C 1
ATOM 698 O O . ALA A 1 88 ? 12.506 -5.918 -14.634 1.00 96.44 88 ALA A O 1
ATOM 699 N N . ALA A 1 89 ? 10.586 -5.984 -13.471 1.00 96.25 89 ALA A N 1
ATOM 700 C CA . ALA A 1 89 ? 9.765 -6.408 -14.599 1.00 96.25 89 ALA A CA 1
ATOM 701 C C . ALA A 1 89 ? 9.712 -5.336 -15.700 1.00 96.25 89 ALA A C 1
ATOM 703 O O . ALA A 1 89 ? 9.800 -5.658 -16.888 1.00 96.25 89 ALA A O 1
ATOM 704 N N . GLU A 1 90 ? 9.600 -4.061 -15.328 1.00 96.50 90 GLU A N 1
ATOM 705 C CA . GLU A 1 90 ? 9.646 -2.948 -16.275 1.00 96.50 90 GLU A CA 1
ATOM 706 C C . GLU A 1 90 ? 11.010 -2.823 -16.958 1.00 96.50 90 GLU A C 1
ATOM 708 O O . GLU A 1 90 ? 11.065 -2.793 -18.188 1.00 96.50 90 GLU A O 1
ATOM 713 N N . ALA A 1 91 ? 12.104 -2.865 -16.193 1.00 96.44 91 ALA A N 1
ATOM 714 C CA . ALA A 1 91 ? 13.461 -2.855 -16.733 1.00 96.44 91 ALA A CA 1
ATOM 715 C C . ALA A 1 91 ? 13.679 -3.999 -17.734 1.00 96.44 91 ALA A C 1
ATOM 717 O O . ALA A 1 91 ? 14.215 -3.786 -18.821 1.00 96.44 91 ALA A O 1
ATOM 718 N N . THR A 1 92 ? 13.174 -5.196 -17.421 1.00 97.62 92 THR A N 1
ATOM 719 C CA . THR A 1 92 ? 13.230 -6.355 -18.323 1.00 97.62 92 THR A CA 1
ATOM 720 C C . THR A 1 92 ? 12.468 -6.102 -19.627 1.00 97.62 92 THR A C 1
ATOM 722 O O . THR A 1 92 ? 12.963 -6.428 -20.708 1.00 97.62 92 THR A O 1
ATOM 725 N N . ARG A 1 93 ? 11.267 -5.508 -19.564 1.00 96.75 93 ARG A N 1
ATOM 726 C CA . ARG A 1 93 ? 10.488 -5.157 -20.765 1.00 96.75 93 ARG A CA 1
ATOM 727 C C . ARG A 1 93 ? 11.213 -4.122 -21.621 1.00 96.75 93 ARG A C 1
ATOM 729 O O . ARG A 1 93 ? 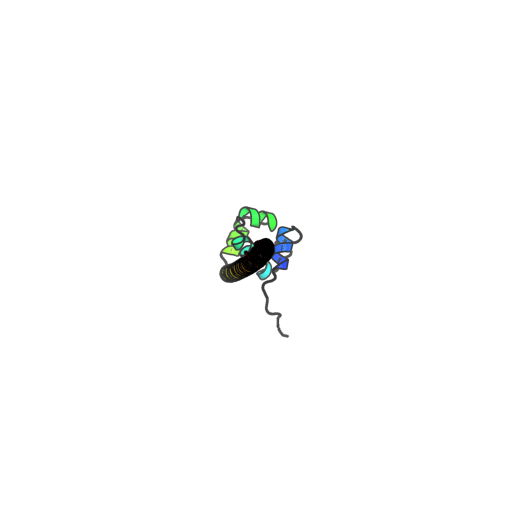11.270 -4.287 -22.838 1.00 96.75 93 ARG A O 1
ATOM 736 N N . THR A 1 94 ? 11.776 -3.091 -21.000 1.00 97.19 94 THR A N 1
ATOM 737 C CA . THR A 1 94 ? 12.525 -2.035 -21.691 1.00 97.19 94 THR A CA 1
ATOM 738 C C . THR A 1 94 ? 13.782 -2.589 -22.355 1.00 97.19 94 THR A C 1
ATOM 740 O O . THR A 1 94 ? 13.994 -2.336 -23.538 1.00 97.19 94 THR A O 1
ATOM 743 N N . ALA A 1 95 ? 14.556 -3.423 -21.654 1.00 96.94 95 ALA A N 1
ATOM 744 C CA . ALA A 1 95 ? 15.740 -4.073 -22.212 1.00 96.94 95 ALA A CA 1
ATOM 745 C C . ALA A 1 95 ? 15.390 -4.930 -23.437 1.00 96.94 95 ALA A C 1
ATOM 747 O O . ALA A 1 95 ? 16.005 -4.777 -24.487 1.00 96.94 95 ALA A O 1
ATOM 748 N N . ARG A 1 96 ? 14.336 -5.756 -23.354 1.00 96.88 96 ARG A N 1
ATOM 749 C CA . ARG A 1 96 ? 13.870 -6.571 -24.492 1.00 96.88 96 ARG A CA 1
ATOM 750 C C . ARG A 1 96 ? 13.478 -5.728 -25.704 1.00 96.88 96 ARG A C 1
ATOM 752 O O . ARG A 1 96 ? 13.777 -6.110 -26.832 1.00 96.88 96 ARG A O 1
ATOM 759 N N . ARG A 1 97 ? 12.807 -4.591 -25.488 1.00 96.81 97 ARG A N 1
ATOM 760 C CA . ARG A 1 97 ? 12.451 -3.662 -26.573 1.00 96.81 97 ARG A CA 1
ATOM 761 C C . ARG A 1 97 ? 13.699 -3.071 -27.222 1.00 96.81 97 ARG A C 1
ATOM 763 O O . ARG A 1 97 ? 13.804 -3.125 -28.442 1.00 96.81 97 ARG A O 1
ATOM 770 N N . ALA A 1 98 ? 14.649 -2.602 -26.415 1.00 96.56 98 ALA A N 1
ATOM 771 C CA . ALA A 1 98 ? 15.907 -2.042 -26.900 1.00 96.56 98 ALA A CA 1
ATOM 772 C C . ALA A 1 98 ? 16.730 -3.071 -27.694 1.00 96.56 98 ALA A C 1
ATOM 774 O O . ALA A 1 98 ? 17.218 -2.758 -28.777 1.00 96.56 98 ALA A O 1
ATOM 775 N N . THR A 1 99 ? 16.825 -4.318 -27.216 1.00 97.25 99 THR A N 1
ATOM 776 C CA . THR A 1 99 ? 17.496 -5.405 -27.948 1.00 97.25 99 THR A CA 1
ATOM 777 C C . THR A 1 99 ? 16.825 -5.665 -29.296 1.00 97.25 99 THR A C 1
ATOM 779 O O . THR A 1 99 ? 17.502 -5.681 -30.319 1.00 97.25 99 THR A O 1
ATOM 782 N N . ALA A 1 100 ? 15.494 -5.776 -29.329 1.00 96.62 100 ALA A N 1
ATOM 783 C CA . ALA A 1 100 ? 14.762 -5.993 -30.576 1.00 96.62 100 ALA A CA 1
ATOM 784 C C . ALA A 1 100 ? 14.886 -4.808 -31.555 1.00 96.62 100 ALA A C 1
ATOM 786 O O . ALA A 1 100 ? 14.879 -4.991 -32.770 1.00 96.62 100 ALA A O 1
ATOM 787 N N . GLU A 1 101 ? 14.969 -3.573 -31.059 1.00 96.69 101 GLU A N 1
ATOM 788 C CA . GLU A 1 101 ? 15.220 -2.391 -31.891 1.00 96.69 101 GLU A CA 1
ATOM 789 C C . GLU A 1 101 ? 16.633 -2.384 -32.471 1.00 96.69 101 GLU A C 1
ATOM 791 O O . GLU A 1 101 ? 16.790 -2.105 -33.663 1.00 96.69 101 GLU A O 1
ATOM 796 N N . LEU A 1 102 ? 17.633 -2.751 -31.666 1.00 96.88 102 LEU A N 1
ATOM 797 C CA . LEU A 1 102 ? 19.015 -2.879 -32.110 1.00 96.88 102 LEU A CA 1
ATOM 798 C C . LEU A 1 102 ? 19.147 -3.942 -33.204 1.00 96.88 102 LEU A C 1
ATOM 800 O O . LEU A 1 102 ? 19.699 -3.641 -34.256 1.00 96.88 102 LEU A O 1
ATOM 804 N N . GLU A 1 103 ? 18.568 -5.130 -33.008 1.00 96.88 103 GLU A N 1
ATOM 805 C CA . GLU A 1 103 ? 18.556 -6.217 -34.001 1.00 96.88 103 GLU A CA 1
ATOM 806 C C . GLU A 1 103 ? 17.898 -5.796 -35.325 1.00 96.88 103 GLU A C 1
ATOM 808 O O . GLU A 1 103 ? 18.376 -6.124 -36.413 1.00 96.88 103 GLU A O 1
ATOM 813 N N . ARG A 1 104 ? 16.809 -5.017 -35.266 1.00 95.88 104 ARG A N 1
ATOM 814 C CA . ARG A 1 104 ? 16.179 -4.454 -36.473 1.00 95.88 104 ARG A CA 1
ATOM 815 C C . ARG A 1 104 ? 17.048 -3.388 -37.135 1.00 95.88 104 ARG A C 1
ATOM 817 O O . ARG A 1 104 ? 16.996 -3.233 -38.354 1.00 95.88 104 ARG A O 1
ATOM 824 N N . ALA A 1 105 ? 17.779 -2.588 -36.363 1.00 95.12 105 ALA A N 1
ATOM 825 C CA . ALA A 1 105 ? 18.662 -1.558 -36.899 1.00 95.12 105 ALA A CA 1
ATOM 826 C C . ALA A 1 105 ? 19.882 -2.176 -37.593 1.00 95.12 105 ALA A C 1
ATOM 828 O O . ALA A 1 105 ? 20.155 -1.816 -38.738 1.00 95.12 105 ALA A O 1
ATOM 829 N N . THR A 1 106 ? 20.539 -3.150 -36.960 1.00 95.81 106 THR A N 1
ATOM 830 C CA . THR A 1 106 ? 21.661 -3.891 -37.554 1.00 95.81 106 THR A CA 1
ATOM 831 C C . THR A 1 106 ? 21.219 -4.674 -38.784 1.00 95.81 106 THR A C 1
ATOM 833 O O . THR A 1 106 ? 21.815 -4.516 -39.842 1.00 95.81 106 THR A O 1
ATOM 836 N N . GLY A 1 107 ? 20.093 -5.393 -38.722 1.00 95.06 107 GLY A N 1
ATOM 837 C CA . GLY A 1 107 ? 19.561 -6.101 -39.891 1.00 95.06 107 GLY A CA 1
ATOM 838 C C . GLY A 1 107 ? 19.234 -5.181 -41.080 1.00 95.06 107 GLY A C 1
ATOM 839 O O . GLY A 1 107 ? 19.398 -5.574 -42.237 1.00 95.06 107 GLY A O 1
ATOM 840 N N . ARG A 1 108 ? 18.802 -3.934 -40.828 1.00 92.69 108 ARG A N 1
ATOM 841 C CA . ARG A 1 108 ? 18.618 -2.923 -41.886 1.00 92.69 108 ARG A CA 1
ATOM 842 C C . ARG A 1 108 ? 19.949 -2.434 -42.453 1.00 92.69 108 ARG A C 1
ATOM 844 O O . ARG A 1 108 ? 20.047 -2.300 -43.670 1.00 92.69 108 ARG A O 1
ATOM 851 N N . ALA A 1 109 ? 20.939 -2.173 -41.601 1.00 93.44 109 ALA A N 1
ATOM 852 C CA . ALA A 1 109 ? 22.269 -1.744 -42.028 1.00 93.44 109 ALA A CA 1
ATOM 853 C C . ALA A 1 109 ? 22.930 -2.802 -42.928 1.00 93.44 109 ALA A C 1
ATOM 855 O O . ALA A 1 109 ? 23.278 -2.492 -44.066 1.00 93.44 109 ALA A O 1
ATOM 856 N N . ASP A 1 110 ? 22.954 -4.065 -42.492 1.00 93.88 110 ASP A N 1
ATOM 857 C CA . ASP A 1 110 ? 23.514 -5.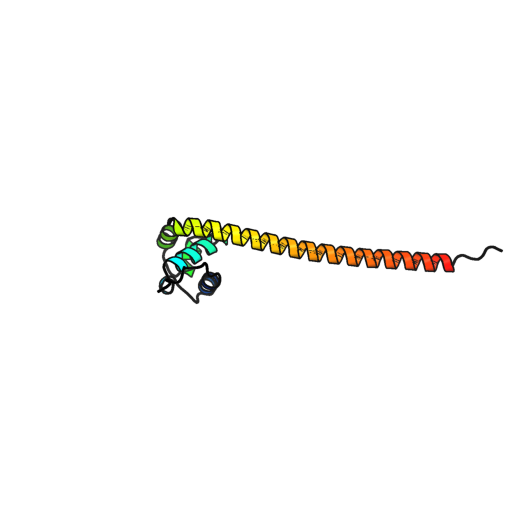189 -43.254 1.00 93.88 110 ASP A CA 1
ATOM 858 C C . ASP A 1 110 ? 22.865 -5.334 -44.637 1.00 93.88 110 ASP A C 1
ATOM 860 O O . ASP A 1 110 ? 23.524 -5.629 -45.638 1.00 93.88 110 ASP A O 1
ATOM 864 N N . ARG A 1 111 ? 21.544 -5.129 -44.717 1.00 90.44 111 ARG A N 1
ATOM 865 C CA . ARG A 1 111 ? 20.813 -5.181 -45.986 1.00 90.44 111 ARG A CA 1
ATOM 866 C C . ARG A 1 111 ? 21.246 -4.059 -46.930 1.00 90.44 111 ARG A C 1
ATOM 868 O O . ARG A 1 111 ? 21.502 -4.330 -48.102 1.00 90.44 111 ARG A O 1
ATOM 875 N N . LEU A 1 112 ? 21.336 -2.828 -46.427 1.00 92.69 112 LEU A N 1
ATOM 876 C CA . LEU A 1 112 ? 21.764 -1.671 -47.217 1.00 92.69 112 LEU A CA 1
ATOM 877 C C . LEU A 1 112 ? 23.205 -1.833 -47.715 1.00 92.69 112 LEU A C 1
ATOM 879 O O . LEU A 1 112 ? 23.487 -1.523 -48.871 1.00 92.69 112 LEU A O 1
ATOM 883 N N . GLU A 1 113 ? 24.100 -2.375 -46.888 1.00 91.62 113 GLU A N 1
ATOM 884 C CA . GLU A 1 113 ? 25.485 -2.658 -47.281 1.00 91.62 113 GLU A CA 1
ATOM 885 C C . GLU A 1 113 ? 25.567 -3.694 -48.410 1.00 91.62 113 GLU A C 1
ATOM 887 O O . GLU A 1 113 ? 26.286 -3.489 -49.392 1.00 91.62 113 GLU A O 1
ATOM 892 N N . ARG A 1 114 ? 24.782 -4.777 -48.334 1.00 87.94 114 ARG A N 1
ATOM 893 C CA . ARG A 1 114 ? 24.707 -5.785 -49.407 1.00 87.94 114 ARG A CA 1
ATOM 894 C C . ARG A 1 114 ? 24.168 -5.195 -50.712 1.00 87.94 114 ARG A C 1
ATOM 896 O O . ARG A 1 114 ? 24.727 -5.440 -51.783 1.00 87.94 114 ARG A O 1
ATOM 903 N N . GLU A 1 115 ? 23.104 -4.398 -50.637 1.00 88.19 115 GLU A N 1
ATOM 904 C CA . GLU A 1 115 ? 22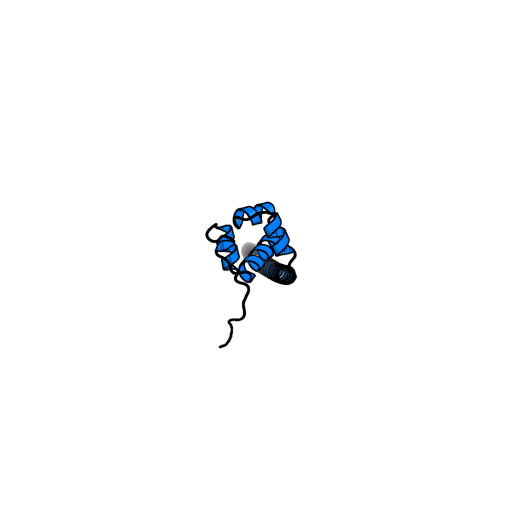.529 -3.715 -51.802 1.00 88.19 115 GLU A CA 1
ATOM 905 C C . GLU A 1 115 ? 23.536 -2.730 -52.430 1.00 88.19 115 GLU A C 1
ATOM 907 O O . GLU A 1 115 ? 23.696 -2.703 -53.651 1.00 88.19 115 GLU A O 1
ATOM 912 N N . ALA A 1 116 ? 24.290 -1.984 -51.619 1.00 86.06 116 ALA A N 1
ATOM 913 C CA . ALA A 1 116 ? 25.339 -1.083 -52.096 1.00 86.06 116 ALA A CA 1
ATOM 914 C C . ALA A 1 116 ? 26.515 -1.830 -52.752 1.00 86.06 116 ALA A C 1
ATOM 916 O O . ALA A 1 116 ? 27.016 -1.401 -53.793 1.00 86.06 116 ALA A O 1
ATOM 917 N N . PHE A 1 117 ? 26.936 -2.964 -52.184 1.00 83.69 117 PHE A N 1
ATOM 918 C CA . PHE A 1 117 ? 28.011 -3.791 -52.737 1.00 83.69 117 PHE A CA 1
ATOM 919 C C . PHE A 1 117 ? 27.642 -4.373 -54.109 1.00 83.69 117 PHE A C 1
ATOM 921 O O . PHE A 1 117 ? 28.442 -4.315 -55.039 1.00 83.69 117 PHE A O 1
ATOM 928 N N . THR A 1 118 ? 26.413 -4.873 -54.266 1.00 80.44 118 THR A N 1
ATOM 929 C CA . THR A 1 118 ? 25.932 -5.436 -55.545 1.00 80.44 118 THR A CA 1
ATOM 930 C C . THR A 1 118 ? 25.741 -4.397 -56.655 1.00 80.44 118 THR A C 1
ATOM 932 O O . THR A 1 118 ? 25.831 -4.744 -57.830 1.00 80.44 118 THR A O 1
ATOM 935 N N . ARG A 1 119 ? 25.510 -3.123 -56.311 1.00 75.12 119 ARG A N 1
ATOM 936 C CA . ARG A 1 119 ? 25.348 -2.021 -57.277 1.00 75.12 119 ARG A CA 1
ATOM 937 C C . ARG A 1 119 ? 26.659 -1.352 -57.698 1.00 75.12 119 ARG A C 1
ATOM 939 O O . ARG A 1 119 ? 26.624 -0.474 -58.559 1.00 75.12 119 ARG A O 1
ATOM 946 N N . ARG A 1 120 ? 27.809 -1.730 -57.128 1.00 68.50 120 ARG A N 1
ATOM 947 C CA . ARG A 1 120 ? 29.106 -1.198 -57.574 1.00 68.50 120 ARG A CA 1
ATOM 948 C C . ARG A 1 120 ? 29.436 -1.734 -58.974 1.00 68.50 120 ARG A C 1
ATOM 950 O O . ARG A 1 120 ? 29.508 -2.951 -59.142 1.00 68.50 120 ARG A O 1
ATOM 957 N N . PRO A 1 121 ? 29.665 -0.867 -59.979 1.00 61.22 121 PRO A N 1
ATOM 958 C CA . PRO A 1 121 ? 30.086 -1.326 -61.294 1.00 61.22 121 PRO A CA 1
ATOM 959 C C . PRO A 1 121 ? 31.451 -2.012 -61.184 1.00 61.22 121 PRO A C 1
ATOM 961 O O . PRO A 1 121 ? 32.370 -1.492 -60.546 1.00 61.22 121 PRO A O 1
ATOM 964 N N . ARG A 1 122 ? 31.583 -3.189 -61.806 1.00 60.75 122 ARG A N 1
ATOM 965 C CA . ARG A 1 122 ? 32.885 -3.824 -62.031 1.00 60.75 122 ARG A CA 1
ATOM 966 C C . ARG A 1 122 ? 33.664 -2.923 -62.982 1.00 60.75 122 ARG A C 1
ATOM 968 O O . ARG A 1 122 ? 33.353 -2.872 -64.167 1.00 60.75 122 ARG A O 1
ATOM 975 N N . VAL A 1 123 ? 34.626 -2.184 -62.445 1.00 60.72 123 VAL A N 1
ATOM 976 C CA . VAL A 1 123 ? 35.614 -1.474 -63.256 1.00 60.72 123 VAL A CA 1
ATOM 977 C C . VAL A 1 123 ? 36.471 -2.553 -63.924 1.00 60.72 123 VAL A C 1
ATOM 979 O O . VAL A 1 123 ? 37.058 -3.377 -63.219 1.00 60.72 123 VAL A O 1
ATOM 982 N N . ALA A 1 124 ? 36.406 -2.611 -65.255 1.00 51.12 124 ALA A N 1
ATOM 983 C CA . ALA A 1 124 ? 37.208 -3.484 -66.109 1.00 51.12 124 ALA A CA 1
ATOM 984 C C . ALA A 1 124 ? 38.573 -2.851 -66.395 1.00 51.12 124 ALA A C 1
ATOM 986 O O . ALA A 1 124 ? 38.630 -1.599 -66.432 1.00 51.12 124 ALA A O 1
#

Foldseek 3Di:
DPDPDDDQDPVLLVCLVVLVAALVRDDLLSLLLNLLLVVLVVDDLCRNCVSNVHDSVVSVVSCPDPSSVVSNVVNNVVVVVVVVVVVVVVVVVVVVVVVVVVVVVVVVVVVVVVVVVVPDDDDD

Sequence (124 aa):
MIDRVWEPDPIITEAVLDGRRRLRDLSTEDAEWAVATMSVMGRTVTTIAELLGCTPRHVKRIRARGTTQLMIGYAIERQMRLDAESRAAEATRTARRATAELERATGRADRLEREAFTRRPRVA

pLDDT: mean 92.21, std 10.65, range [45.62, 98.56]